Protein AF-A0A8G1X9V2-F1 (afdb_monomer_lite)

Foldseek 3Di:
DPDWDQDPPREIEDEEEADCVVCPPVLVVVLVVVVVCVVVRHQYEYAHEPPDDDHPDDDLSYDYDYAYPVDGPPVVVVVVVVVSCVVSVVPDD

Structure (mmCIF, N/CA/C/O backbone):
data_AF-A0A8G1X9V2-F1
#
_entry.id   AF-A0A8G1X9V2-F1
#
loop_
_atom_site.group_PDB
_atom_site.id
_atom_site.type_symbol
_atom_site.label_atom_id
_atom_site.label_alt_id
_atom_site.label_comp_id
_atom_site.label_asym_id
_atom_site.label_entity_id
_atom_site.label_seq_id
_atom_site.pdbx_PDB_ins_code
_atom_site.Cartn_x
_atom_site.Cartn_y
_atom_site.Cartn_z
_atom_site.occupancy
_atom_site.B_iso_or_equiv
_atom_site.auth_seq_id
_atom_site.auth_comp_id
_atom_site.auth_asym_id
_atom_site.auth_atom_id
_atom_site.pdbx_PDB_model_num
ATOM 1 N N . MET A 1 1 ? 6.091 -3.408 5.429 1.00 75.56 1 MET A N 1
ATOM 2 C CA . MET A 1 1 ? 5.448 -2.121 5.644 1.00 75.56 1 MET A CA 1
ATOM 3 C C . MET A 1 1 ? 6.491 -1.053 5.588 1.00 75.56 1 MET A C 1
ATOM 5 O O . MET A 1 1 ? 7.330 -1.000 6.480 1.00 75.56 1 MET A O 1
ATOM 9 N N . ASP A 1 2 ? 6.443 -0.271 4.516 1.00 86.31 2 ASP A N 1
ATOM 10 C CA . ASP A 1 2 ? 7.428 0.773 4.252 1.00 86.31 2 ASP A CA 1
ATOM 11 C C . ASP A 1 2 ? 7.017 2.093 4.906 1.00 86.31 2 ASP A C 1
ATOM 13 O O . ASP A 1 2 ? 7.851 2.758 5.518 1.00 86.31 2 ASP A O 1
ATOM 17 N N . ILE A 1 3 ? 5.732 2.465 4.819 1.00 91.94 3 ILE A N 1
ATOM 18 C CA . ILE A 1 3 ? 5.213 3.727 5.366 1.00 91.94 3 ILE A CA 1
ATOM 19 C C . ILE A 1 3 ? 3.839 3.508 6.012 1.00 91.94 3 ILE A C 1
ATOM 21 O O . ILE A 1 3 ? 2.919 3.005 5.368 1.00 91.94 3 ILE A O 1
ATOM 25 N N . THR A 1 4 ? 3.691 3.927 7.275 1.00 93.44 4 THR A N 1
ATOM 26 C CA . THR A 1 4 ? 2.412 4.057 8.007 1.00 93.44 4 THR A CA 1
ATOM 27 C C . THR A 1 4 ? 1.987 5.518 8.054 1.00 93.44 4 THR A C 1
ATOM 29 O O . THR A 1 4 ? 2.808 6.371 8.396 1.00 93.44 4 THR A O 1
ATOM 32 N N . VAL A 1 5 ? 0.707 5.801 7.823 1.00 91.81 5 VAL A N 1
ATOM 33 C CA . VAL A 1 5 ? 0.112 7.121 8.069 1.00 91.81 5 VAL A CA 1
ATOM 34 C C . VAL A 1 5 ? -1.138 6.954 8.924 1.00 91.81 5 VAL A C 1
ATOM 36 O O . VAL A 1 5 ? -2.057 6.234 8.539 1.00 91.81 5 VAL A O 1
ATOM 39 N N . ASP A 1 6 ? -1.188 7.626 10.071 1.00 92.62 6 ASP A N 1
ATOM 40 C CA . ASP A 1 6 ? -2.407 7.682 10.876 1.00 92.62 6 ASP A CA 1
ATOM 41 C C . ASP A 1 6 ? -3.412 8.626 10.216 1.00 92.62 6 ASP A C 1
ATOM 43 O O . ASP A 1 6 ? -3.106 9.780 9.900 1.00 92.62 6 ASP A O 1
ATOM 47 N N . LEU A 1 7 ? -4.616 8.117 9.990 1.00 87.75 7 LEU A N 1
ATOM 48 C CA . LEU A 1 7 ? -5.731 8.861 9.430 1.00 87.75 7 LEU A CA 1
ATOM 49 C C . LEU A 1 7 ? -6.666 9.338 10.552 1.00 87.75 7 LEU A C 1
ATOM 51 O O . LEU A 1 7 ? -6.632 8.820 11.676 1.00 87.75 7 LEU A O 1
ATOM 55 N N . PRO A 1 8 ? -7.547 10.313 10.264 1.00 82.12 8 PRO A N 1
ATOM 56 C CA . PRO A 1 8 ? -8.655 10.635 11.152 1.00 82.12 8 PRO A CA 1
ATOM 57 C C . PRO A 1 8 ? -9.485 9.393 11.513 1.00 82.12 8 PRO A C 1
ATOM 59 O O . PRO A 1 8 ? -9.448 8.373 10.825 1.00 82.12 8 PRO A O 1
ATOM 62 N N . GLU A 1 9 ? -10.244 9.493 12.607 1.00 79.50 9 GLU A N 1
ATOM 63 C CA . GLU A 1 9 ? -11.161 8.436 13.078 1.00 79.50 9 GLU A CA 1
ATOM 64 C C . GLU A 1 9 ? -10.473 7.135 13.528 1.00 79.50 9 GLU A C 1
ATOM 66 O O . GLU A 1 9 ? -11.126 6.121 13.753 1.00 79.50 9 GLU A O 1
ATOM 71 N N . GLY A 1 10 ? -9.153 7.174 13.738 1.00 82.69 10 GLY A N 1
ATOM 72 C CA . GLY A 1 10 ? -8.396 6.052 14.294 1.00 82.69 10 GLY A CA 1
ATOM 73 C C . GLY A 1 10 ? -8.091 4.942 13.289 1.00 82.69 10 GLY A C 1
ATOM 74 O O . GLY A 1 10 ? -7.781 3.829 13.706 1.00 82.69 10 GLY A O 1
ATOM 75 N N . ARG A 1 11 ? -8.172 5.226 11.982 1.00 87.94 11 ARG A N 1
ATOM 76 C CA . ARG A 1 11 ? -7.706 4.307 10.933 1.00 87.94 11 ARG A CA 1
ATOM 77 C C . ARG A 1 11 ? -6.224 4.533 10.641 1.00 87.94 11 ARG A C 1
ATOM 79 O O . ARG A 1 11 ? -5.731 5.650 10.766 1.00 87.94 11 ARG A O 1
ATOM 86 N N . THR A 1 12 ? -5.534 3.502 10.164 1.00 95.00 12 THR A N 1
ATOM 87 C CA . THR A 1 12 ? -4.138 3.616 9.721 1.00 95.00 12 THR A CA 1
ATOM 88 C C . THR A 1 12 ? -4.026 3.188 8.262 1.00 95.00 12 THR A C 1
ATOM 90 O O . THR A 1 12 ? -4.517 2.131 7.869 1.00 95.00 12 THR A O 1
ATOM 93 N N . LEU A 1 13 ? -3.387 4.023 7.449 1.00 95.12 13 LEU A N 1
ATOM 94 C CA . LEU A 1 13 ? -3.037 3.720 6.070 1.00 95.12 13 LEU A CA 1
ATOM 95 C C . LEU A 1 13 ? -1.660 3.067 6.025 1.00 95.12 13 LEU A C 1
ATOM 97 O O . LEU A 1 13 ? -0.684 3.605 6.555 1.00 95.12 13 LEU A O 1
ATOM 101 N N . ALA A 1 14 ? -1.585 1.938 5.338 1.00 96.81 14 ALA A N 1
ATOM 102 C CA . ALA A 1 14 ? -0.357 1.270 4.989 1.00 96.81 14 ALA A CA 1
ATOM 103 C C . ALA A 1 14 ? -0.004 1.473 3.522 1.00 96.81 14 ALA A C 1
ATOM 105 O O . ALA A 1 14 ? -0.800 1.154 2.645 1.00 96.81 14 ALA A O 1
ATOM 106 N N . ILE A 1 15 ? 1.203 1.977 3.264 1.00 95.94 15 ILE A N 1
ATOM 107 C CA . ILE A 1 15 ? 1.747 2.129 1.916 1.00 95.94 15 ILE A CA 1
ATOM 108 C C . ILE A 1 15 ? 2.962 1.207 1.783 1.00 95.94 15 ILE A C 1
ATOM 110 O O . ILE A 1 15 ? 3.897 1.262 2.590 1.00 95.94 15 ILE A O 1
ATOM 114 N N . GLU A 1 16 ? 2.936 0.351 0.767 1.00 96.62 16 GLU A N 1
ATOM 115 C CA . GLU A 1 16 ? 4.039 -0.544 0.397 1.00 96.62 16 GLU A CA 1
ATOM 116 C C . GLU A 1 16 ? 4.535 -0.174 -1.006 1.00 96.62 16 GLU A C 1
ATOM 118 O O . GLU A 1 16 ? 3.726 0.040 -1.914 1.00 96.62 16 GLU A O 1
ATOM 123 N N . TYR A 1 17 ? 5.853 -0.093 -1.189 1.00 95.19 17 TYR A N 1
ATOM 124 C CA . TYR A 1 17 ? 6.473 0.079 -2.498 1.00 95.19 17 TYR A CA 1
ATOM 125 C C . TYR A 1 17 ? 7.046 -1.249 -2.990 1.00 95.19 17 TYR A C 1
ATOM 127 O O . TYR A 1 17 ? 8.044 -1.755 -2.474 1.00 95.19 17 TYR A O 1
ATOM 135 N N . ASP A 1 18 ? 6.465 -1.781 -4.061 1.00 95.50 18 ASP A N 1
ATOM 136 C CA . ASP A 1 18 ? 6.848 -3.082 -4.591 1.00 95.50 18 ASP A CA 1
ATOM 137 C C . ASP A 1 18 ? 7.807 -2.906 -5.758 1.00 95.50 18 ASP A C 1
ATOM 139 O O . ASP A 1 18 ? 7.412 -2.848 -6.923 1.00 95.50 18 ASP A O 1
ATOM 143 N N . GLY A 1 19 ? 9.097 -2.823 -5.441 1.00 95.19 19 GLY A N 1
ATOM 144 C CA . GLY A 1 19 ? 10.147 -2.841 -6.454 1.00 95.19 19 GLY A CA 1
ATOM 145 C C . GLY A 1 19 ? 10.178 -4.185 -7.187 1.00 95.19 19 GLY A C 1
ATOM 146 O O . GLY A 1 19 ? 10.316 -5.241 -6.564 1.00 95.19 19 GLY A O 1
ATOM 147 N N . SER A 1 20 ? 10.128 -4.147 -8.517 1.00 94.62 20 SER A N 1
ATOM 148 C CA . SER A 1 20 ? 10.097 -5.314 -9.406 1.00 94.62 20 SER A CA 1
ATOM 149 C C . SER A 1 20 ? 11.246 -6.285 -9.135 1.00 94.62 20 SER A C 1
ATOM 151 O O . SER A 1 20 ? 11.028 -7.493 -9.053 1.00 94.62 20 SER A O 1
ATOM 153 N N . TYR A 1 21 ? 12.452 -5.772 -8.876 1.00 93.50 21 TYR A N 1
ATOM 154 C CA . TYR A 1 21 ? 13.620 -6.587 -8.530 1.00 93.50 21 TYR A CA 1
ATOM 155 C C . TYR A 1 21 ? 13.400 -7.466 -7.284 1.00 93.50 21 TYR A C 1
ATOM 157 O O . TYR A 1 21 ? 13.863 -8.603 -7.240 1.00 93.50 21 TYR A O 1
ATOM 165 N N . TRP A 1 22 ? 12.678 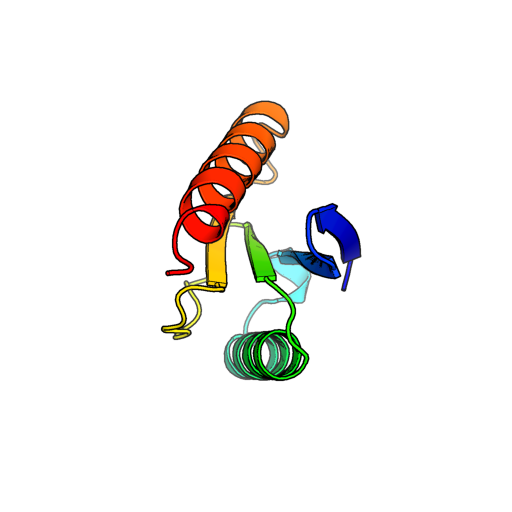-6.966 -6.276 1.00 93.75 22 TRP A N 1
ATOM 166 C CA . TRP A 1 22 ? 12.477 -7.667 -5.003 1.00 93.75 22 TRP A CA 1
ATOM 167 C C . TRP A 1 22 ? 11.187 -8.486 -4.947 1.00 93.75 22 TRP A C 1
ATOM 169 O O . TRP A 1 22 ? 11.134 -9.463 -4.192 1.00 93.75 22 TRP A O 1
ATOM 179 N N . HIS A 1 23 ? 10.174 -8.089 -5.719 1.00 95.75 23 HIS A N 1
ATOM 180 C CA . HIS A 1 23 ? 8.817 -8.644 -5.678 1.00 95.75 23 HIS A CA 1
ATOM 181 C C . HIS A 1 23 ? 8.477 -9.569 -6.852 1.00 95.75 23 HIS A C 1
ATOM 183 O O . HIS A 1 23 ? 7.399 -10.164 -6.872 1.00 95.75 23 HIS A O 1
ATOM 189 N N . THR A 1 24 ? 9.394 -9.746 -7.808 1.00 94.50 24 THR A N 1
ATOM 190 C CA . THR A 1 24 ? 9.239 -10.766 -8.855 1.00 94.50 24 THR A CA 1
ATOM 191 C C . THR A 1 24 ? 8.967 -12.136 -8.219 1.00 94.50 24 THR A C 1
ATOM 193 O O . THR A 1 24 ? 9.629 -12.522 -7.255 1.00 94.50 24 THR A O 1
ATOM 196 N N . ASP A 1 25 ? 7.958 -12.837 -8.744 1.00 95.06 25 ASP A N 1
ATOM 197 C CA . ASP A 1 25 ? 7.475 -14.156 -8.303 1.00 95.06 25 ASP A CA 1
ATOM 198 C C . ASP A 1 25 ? 6.972 -14.248 -6.849 1.00 95.06 25 ASP A C 1
ATOM 200 O O . ASP A 1 25 ? 6.795 -15.341 -6.316 1.00 95.06 25 ASP A O 1
ATOM 204 N N . LYS A 1 26 ? 6.674 -13.112 -6.204 1.00 96.62 26 LYS A N 1
ATOM 205 C CA . LYS A 1 26 ? 6.145 -13.067 -4.827 1.00 96.62 26 LYS A CA 1
ATOM 206 C C . LYS A 1 26 ? 4.670 -12.688 -4.737 1.00 96.62 26 LYS A C 1
ATOM 208 O O . LYS A 1 26 ? 4.218 -12.308 -3.663 1.00 96.62 26 LYS A O 1
ATOM 213 N N . ASN A 1 27 ? 3.910 -12.821 -5.825 1.00 95.94 27 ASN A N 1
ATOM 214 C CA . ASN A 1 27 ? 2.495 -12.430 -5.853 1.00 95.94 27 ASN A CA 1
ATOM 215 C C . ASN A 1 27 ? 1.676 -13.075 -4.731 1.00 95.94 27 ASN A C 1
ATOM 217 O O . ASN A 1 27 ? 0.912 -12.374 -4.076 1.00 95.94 27 ASN A O 1
ATOM 221 N N . ASP A 1 28 ? 1.870 -14.365 -4.454 1.00 97.44 28 ASP A N 1
ATOM 222 C CA . ASP A 1 28 ? 1.119 -15.053 -3.395 1.00 97.44 28 ASP A CA 1
ATOM 223 C C . ASP A 1 28 ? 1.444 -14.484 -2.006 1.00 97.44 28 ASP A C 1
ATOM 225 O O . ASP A 1 28 ? 0.536 -14.160 -1.242 1.00 97.44 28 ASP A O 1
ATOM 229 N N . ILE A 1 29 ? 2.733 -14.272 -1.720 1.00 97.44 29 ILE A N 1
ATOM 230 C CA . ILE A 1 29 ? 3.218 -13.697 -0.454 1.00 97.44 29 ILE A CA 1
ATOM 231 C C . ILE A 1 29 ? 2.734 -12.253 -0.297 1.00 97.44 29 ILE A C 1
ATOM 233 O O . ILE A 1 29 ? 2.286 -11.850 0.774 1.00 97.44 29 ILE A O 1
ATOM 237 N N . ASP A 1 30 ? 2.813 -11.461 -1.365 1.00 97.62 30 ASP A N 1
ATOM 238 C CA . ASP A 1 30 ? 2.341 -10.082 -1.368 1.00 97.62 30 ASP A CA 1
ATOM 239 C C . ASP A 1 30 ? 0.832 -10.008 -1.123 1.00 97.62 30 ASP A C 1
ATOM 241 O O . ASP A 1 30 ? 0.382 -9.148 -0.367 1.00 97.62 30 ASP A O 1
ATOM 245 N N . THR A 1 31 ? 0.071 -10.928 -1.720 1.00 98.25 31 THR A N 1
ATOM 246 C CA . THR A 1 31 ? -1.384 -11.021 -1.562 1.00 98.25 31 THR A CA 1
ATOM 247 C C . THR A 1 31 ? -1.754 -11.396 -0.129 1.00 98.25 31 THR A C 1
ATOM 249 O O . THR A 1 31 ? -2.634 -10.771 0.459 1.00 98.25 31 THR A O 1
ATOM 252 N N . GLU A 1 32 ? -1.089 -12.402 0.447 1.00 98.12 32 GLU A N 1
ATOM 253 C CA . GLU A 1 32 ? -1.303 -12.825 1.837 1.00 98.12 32 GLU A CA 1
ATOM 254 C C . GLU A 1 32 ? -0.987 -11.685 2.809 1.00 98.12 32 GLU A C 1
ATOM 256 O O . GLU A 1 32 ? -1.838 -11.310 3.611 1.00 98.12 32 GLU A O 1
ATOM 261 N N . LYS A 1 33 ? 0.164 -11.027 2.636 1.00 97.62 33 LYS A N 1
ATOM 262 C CA . LYS A 1 33 ? 0.550 -9.860 3.438 1.00 97.62 33 LYS A CA 1
ATOM 263 C C . LYS A 1 33 ? -0.482 -8.732 3.360 1.00 97.62 33 LYS A C 1
ATOM 265 O O . LYS A 1 33 ?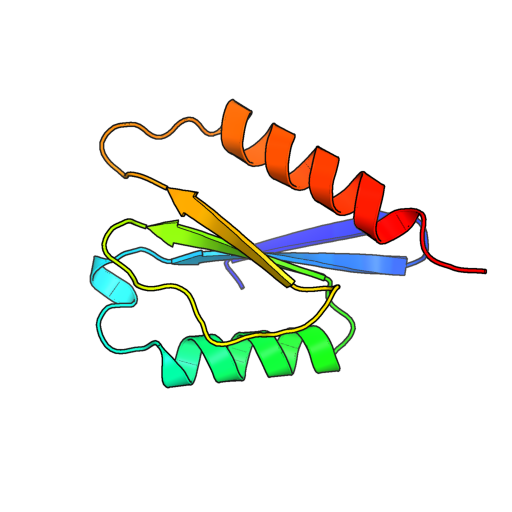 -0.776 -8.099 4.371 1.00 97.62 33 LYS A O 1
ATOM 270 N N . SER A 1 34 ? -1.034 -8.463 2.177 1.00 98.00 34 SER A N 1
ATOM 271 C CA . SER A 1 34 ? -2.091 -7.460 2.021 1.00 98.00 34 SER A CA 1
ATOM 272 C C . SER A 1 34 ? -3.366 -7.847 2.763 1.00 98.00 34 SER A C 1
ATOM 274 O O . SER A 1 34 ? -3.943 -7.001 3.439 1.00 98.00 34 SER A O 1
ATOM 276 N N . ARG A 1 35 ? -3.776 -9.118 2.705 1.00 98.19 35 ARG A N 1
ATOM 277 C CA . ARG A 1 35 ? -4.938 -9.619 3.456 1.00 98.19 35 ARG A CA 1
ATOM 278 C C . ARG A 1 35 ? -4.727 -9.544 4.966 1.00 98.19 35 ARG A C 1
ATOM 280 O O . ARG A 1 35 ? -5.651 -9.154 5.670 1.00 98.19 35 ARG A O 1
ATOM 287 N N . ASP A 1 36 ? -3.526 -9.842 5.452 1.00 97.94 36 ASP A N 1
ATOM 288 C CA . ASP A 1 36 ? -3.193 -9.733 6.876 1.00 97.94 36 ASP A CA 1
ATOM 289 C C . ASP A 1 36 ? -3.280 -8.284 7.375 1.00 97.94 36 ASP A C 1
ATOM 291 O O . ASP A 1 36 ? -3.827 -8.026 8.448 1.00 97.94 36 ASP A O 1
ATOM 295 N N . LEU A 1 37 ? -2.790 -7.320 6.585 1.00 97.19 37 LEU A N 1
ATOM 296 C CA . LEU A 1 37 ? -2.906 -5.893 6.903 1.00 97.19 37 LEU A CA 1
ATOM 297 C C . LEU A 1 37 ? -4.372 -5.435 6.922 1.00 97.19 37 LEU A C 1
ATOM 299 O O . LEU A 1 37 ? -4.792 -4.770 7.868 1.00 97.19 37 LEU A O 1
ATOM 303 N N . LEU A 1 38 ? -5.169 -5.834 5.929 1.00 96.50 38 LEU A N 1
ATOM 304 C CA . LEU A 1 38 ? -6.605 -5.530 5.890 1.00 96.50 38 LEU A CA 1
ATOM 305 C C . LEU A 1 38 ? -7.334 -6.129 7.103 1.00 96.50 38 LEU A C 1
ATOM 307 O O . LEU A 1 38 ? -8.101 -5.440 7.773 1.00 96.50 38 LEU A O 1
ATOM 311 N N . ALA A 1 39 ? -7.038 -7.385 7.454 1.00 96.12 39 ALA A N 1
ATOM 312 C CA . ALA A 1 39 ? -7.609 -8.055 8.622 1.00 96.12 39 ALA A CA 1
ATOM 313 C C . ALA A 1 39 ? -7.213 -7.387 9.952 1.00 96.12 39 ALA A C 1
ATO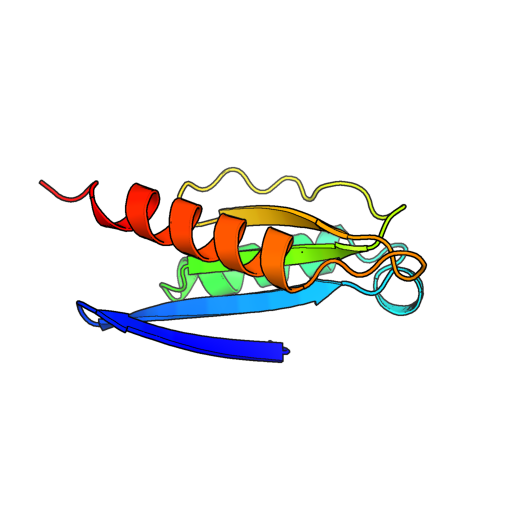M 315 O O . ALA A 1 39 ? -7.969 -7.442 10.922 1.00 96.12 39 ALA A O 1
ATOM 316 N N . ALA A 1 40 ? -6.052 -6.729 9.997 1.00 95.00 40 ALA A N 1
ATOM 317 C CA . ALA A 1 40 ? -5.610 -5.921 11.129 1.00 95.00 40 ALA A CA 1
ATOM 318 C C . ALA A 1 40 ? -6.231 -4.506 11.162 1.00 95.00 40 ALA A C 1
ATOM 320 O O . ALA A 1 40 ? -5.946 -3.742 12.084 1.00 95.00 40 ALA A O 1
ATOM 321 N N . GLY A 1 41 ? -7.098 -4.162 10.201 1.00 93.44 41 GLY A N 1
ATOM 322 C CA . GLY A 1 41 ? -7.838 -2.898 10.153 1.00 93.44 41 GLY A CA 1
ATOM 323 C C . GLY A 1 41 ? -7.130 -1.766 9.405 1.00 93.44 41 GLY A C 1
ATOM 324 O O . GLY A 1 41 ? -7.555 -0.613 9.505 1.00 93.44 41 GLY A O 1
ATOM 325 N N . TYR A 1 42 ? -6.059 -2.067 8.668 1.00 95.44 42 TYR A N 1
ATOM 326 C CA . TYR A 1 42 ? -5.375 -1.075 7.845 1.00 95.44 42 TYR A CA 1
ATOM 327 C C . TYR A 1 42 ? -6.123 -0.847 6.531 1.00 95.44 42 TYR A C 1
ATOM 329 O O . TYR A 1 42 ? -6.616 -1.789 5.916 1.00 95.44 42 TYR A O 1
ATOM 337 N N . LEU A 1 43 ? -6.115 0.396 6.048 1.00 96.06 43 LEU A N 1
ATOM 338 C CA . LEU A 1 43 ? -6.250 0.649 4.613 1.00 96.06 43 LEU A CA 1
ATOM 339 C C . LEU A 1 43 ? -4.906 0.349 3.953 1.00 96.06 43 LEU A C 1
ATOM 341 O O . LEU A 1 43 ? -3.870 0.683 4.519 1.00 96.06 43 LEU A O 1
ATOM 345 N N . VAL A 1 44 ? -4.894 -0.253 2.770 1.00 97.31 44 VAL A N 1
ATOM 346 C CA . VAL A 1 44 ? -3.663 -0.715 2.123 1.00 97.31 44 VAL A CA 1
ATOM 347 C C . VAL A 1 44 ? -3.559 -0.150 0.712 1.00 97.31 44 VAL A C 1
ATOM 349 O O . VAL A 1 44 ? -4.389 -0.412 -0.151 1.00 97.31 44 VAL A O 1
ATOM 352 N N . VAL A 1 45 ? -2.485 0.593 0.470 1.00 97.44 45 VAL A N 1
ATOM 353 C CA . VAL A 1 45 ? -2.062 1.067 -0.846 1.00 97.44 45 VAL A CA 1
ATOM 354 C C . VAL A 1 45 ? -0.786 0.333 -1.229 1.00 97.44 45 VAL A C 1
ATOM 356 O O . VAL A 1 45 ? 0.179 0.313 -0.460 1.00 97.44 45 VAL A O 1
ATOM 359 N N . ARG A 1 46 ? -0.733 -0.205 -2.448 1.00 97.62 46 ARG A N 1
ATOM 360 C CA . ARG A 1 46 ? 0.513 -0.730 -3.017 1.00 97.62 46 ARG A CA 1
ATOM 361 C C . ARG A 1 46 ? 0.942 0.049 -4.246 1.00 97.62 46 ARG A C 1
ATOM 363 O O . ARG A 1 46 ? 0.200 0.164 -5.218 1.00 97.62 46 ARG A O 1
ATOM 370 N N . LEU A 1 47 ? 2.169 0.552 -4.213 1.00 96.00 47 LEU A N 1
ATOM 371 C CA . LEU A 1 47 ? 2.831 1.161 -5.358 1.00 96.00 47 LEU A CA 1
ATOM 372 C C . LEU A 1 47 ? 3.600 0.062 -6.092 1.00 96.00 47 LEU A C 1
ATOM 374 O O . LEU A 1 47 ? 4.737 -0.247 -5.739 1.00 96.00 47 LEU A O 1
ATOM 378 N N . ARG A 1 48 ? 2.961 -0.571 -7.081 1.00 96.31 48 ARG A N 1
ATOM 379 C CA . ARG A 1 48 ? 3.526 -1.726 -7.791 1.00 96.31 48 ARG A CA 1
ATOM 380 C C . ARG A 1 48 ? 4.377 -1.283 -8.965 1.00 96.31 48 ARG A C 1
ATOM 382 O O . ARG A 1 48 ? 3.874 -0.685 -9.916 1.00 96.31 48 ARG A O 1
ATOM 389 N N . GLU A 1 49 ? 5.676 -1.564 -8.918 1.00 95.69 49 GLU A N 1
ATOM 390 C CA . GLU A 1 49 ? 6.564 -1.221 -10.022 1.00 95.69 49 GLU A CA 1
ATOM 391 C C . GLU A 1 49 ? 6.280 -2.108 -11.242 1.00 95.69 49 GLU A C 1
ATOM 393 O O . GLU A 1 49 ? 6.282 -3.337 -11.161 1.00 95.69 49 GLU A O 1
ATOM 398 N N . HIS A 1 50 ? 6.089 -1.498 -12.411 1.00 94.12 50 HIS A N 1
ATOM 399 C CA . HIS A 1 50 ? 6.021 -2.240 -13.668 1.00 94.12 50 HIS A CA 1
ATOM 400 C C . HIS A 1 50 ? 7.320 -3.054 -13.892 1.00 94.12 50 HIS A C 1
ATOM 402 O O . HIS A 1 50 ? 8.405 -2.475 -13.802 1.00 94.12 50 HIS A O 1
ATOM 408 N N . PRO A 1 51 ? 7.257 -4.354 -14.258 1.00 95.00 51 PRO A N 1
ATOM 409 C CA . PRO A 1 51 ? 6.110 -5.063 -14.836 1.00 95.00 51 PRO A CA 1
ATOM 410 C C . PRO A 1 51 ? 5.368 -6.002 -13.869 1.00 95.00 51 PRO A C 1
ATOM 412 O O . PRO A 1 51 ? 4.809 -7.004 -14.314 1.00 95.00 51 PRO A O 1
ATOM 415 N N . LEU A 1 52 ? 5.380 -5.738 -12.559 1.00 96.56 52 LEU A N 1
ATOM 416 C CA . LEU A 1 52 ? 4.672 -6.597 -11.609 1.00 96.56 52 LEU A CA 1
ATOM 417 C C . LEU A 1 52 ? 3.173 -6.671 -11.951 1.00 96.56 52 LEU A C 1
ATOM 419 O O . LEU A 1 52 ? 2.560 -5.636 -12.225 1.00 96.56 52 LEU A O 1
ATOM 423 N N . PRO A 1 53 ? 2.568 -7.872 -11.936 1.00 96.12 53 PRO A N 1
ATOM 424 C CA . PRO A 1 53 ? 1.136 -8.002 -12.143 1.00 96.12 53 PRO A CA 1
ATOM 425 C C . PRO A 1 53 ? 0.373 -7.500 -10.912 1.00 96.12 53 PRO A C 1
ATOM 427 O O . PRO A 1 53 ? 0.923 -7.420 -9.805 1.00 96.12 53 PRO A O 1
ATOM 430 N N . ALA A 1 54 ? -0.903 -7.187 -11.127 1.00 96.81 54 ALA A N 1
ATOM 431 C CA . ALA A 1 54 ? -1.822 -6.844 -10.053 1.00 96.81 54 ALA A CA 1
ATOM 432 C C . ALA A 1 54 ? -2.067 -8.044 -9.130 1.00 96.81 54 ALA A C 1
ATOM 434 O O . ALA A 1 54 ? -2.087 -9.192 -9.591 1.00 96.81 54 ALA A O 1
ATOM 435 N N . LEU A 1 55 ? -2.268 -7.784 -7.839 1.00 97.62 55 LEU A N 1
ATOM 43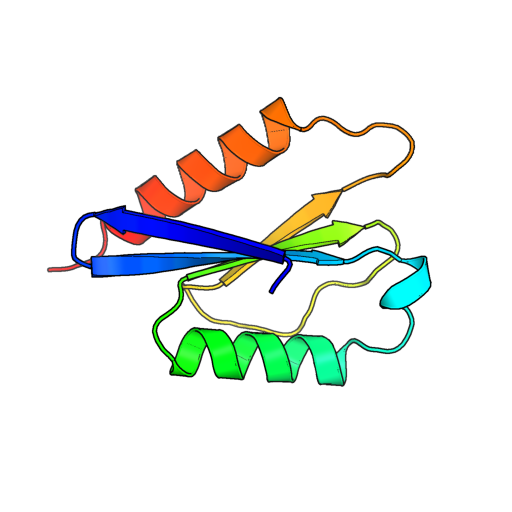6 C CA . LEU A 1 55 ? -2.600 -8.828 -6.877 1.00 97.62 55 LEU A CA 1
ATOM 437 C C . LEU A 1 55 ? -4.103 -9.151 -6.922 1.00 97.62 55 LEU A C 1
ATOM 439 O O . LEU A 1 55 ? -4.931 -8.252 -7.077 1.00 97.62 55 LEU A O 1
ATOM 443 N N . PRO A 1 56 ? -4.500 -10.423 -6.740 1.00 97.00 56 PRO A N 1
ATOM 444 C CA . PRO A 1 56 ? -5.901 -10.828 -6.645 1.00 97.00 56 PRO A CA 1
ATOM 445 C C . PRO A 1 56 ? -6.484 -10.514 -5.252 1.00 97.00 56 PRO A C 1
ATOM 447 O O . PRO A 1 56 ? -6.836 -11.418 -4.482 1.00 97.00 56 PRO A O 1
ATOM 450 N N . VAL A 1 57 ? -6.559 -9.228 -4.908 1.00 97.44 57 VAL A N 1
ATOM 451 C CA . VAL A 1 57 ? -7.177 -8.715 -3.677 1.00 97.44 57 VAL A CA 1
ATOM 452 C C . VAL A 1 57 ? -8.419 -7.911 -4.054 1.00 97.44 57 VAL A C 1
ATOM 454 O O . VAL A 1 57 ? -8.319 -6.893 -4.729 1.00 97.44 57 VAL A O 1
ATOM 457 N N . ASP A 1 58 ? -9.583 -8.396 -3.626 1.00 95.69 58 ASP A N 1
ATOM 458 C CA . ASP A 1 58 ? -10.884 -7.752 -3.823 1.00 95.69 58 ASP A CA 1
ATOM 459 C C . ASP A 1 58 ? -11.409 -7.303 -2.454 1.00 95.69 58 ASP A C 1
ATOM 461 O O . ASP A 1 58 ? -12.073 -8.062 -1.749 1.00 95.69 58 ASP A O 1
ATOM 465 N N . ASP A 1 59 ? -10.990 -6.110 -2.031 1.00 95.38 59 ASP A N 1
ATOM 466 C CA . ASP A 1 59 ? -11.366 -5.504 -0.753 1.00 95.38 59 ASP A CA 1
ATOM 467 C C . ASP A 1 59 ? -11.466 -3.975 -0.921 1.00 95.38 59 ASP A C 1
ATOM 469 O O . ASP A 1 59 ? -10.569 -3.375 -1.521 1.00 95.38 59 ASP A O 1
ATOM 473 N N . PRO A 1 60 ? -12.522 -3.311 -0.413 1.00 93.69 60 PRO A N 1
ATOM 474 C CA . PRO A 1 60 ? -12.682 -1.858 -0.542 1.00 93.69 60 PRO A CA 1
ATOM 475 C C . PRO A 1 60 ? -11.580 -1.051 0.165 1.00 93.69 60 PRO A C 1
ATOM 477 O O . PRO A 1 60 ? -11.328 0.100 -0.193 1.00 93.69 60 PRO A O 1
ATOM 480 N N . GLY A 1 61 ? -10.907 -1.640 1.155 1.00 95.38 61 GLY A N 1
ATOM 481 C CA . GLY A 1 61 ? -9.762 -1.063 1.848 1.00 95.38 61 GLY A CA 1
ATOM 482 C C . GLY A 1 61 ? -8.432 -1.244 1.117 1.00 95.38 61 GLY A C 1
ATOM 483 O O . GLY A 1 61 ? -7.397 -0.906 1.691 1.00 95.38 61 GLY A O 1
ATOM 484 N N . TYR A 1 62 ? -8.432 -1.763 -0.115 1.00 97.44 62 TYR A N 1
ATOM 485 C CA . TYR A 1 62 ? -7.235 -2.052 -0.900 1.00 97.44 62 TYR A CA 1
ATOM 486 C C . TYR A 1 62 ? -7.203 -1.297 -2.234 1.00 97.44 62 TYR A C 1
ATOM 488 O O . TYR A 1 62 ? -8.194 -1.250 -2.961 1.00 97.44 62 TYR A O 1
ATOM 496 N N . VAL A 1 63 ? -6.042 -0.748 -2.602 1.00 97.19 63 VAL A N 1
ATOM 497 C CA . VAL A 1 63 ? -5.813 -0.184 -3.941 1.00 97.19 63 VAL A CA 1
ATOM 498 C C . VAL A 1 63 ? -4.365 -0.351 -4.399 1.00 97.19 63 VAL A C 1
ATOM 500 O O . VAL A 1 63 ? -3.427 -0.346 -3.599 1.00 97.19 63 VAL A O 1
ATOM 503 N N . GLU A 1 64 ? -4.175 -0.451 -5.714 1.00 96.94 64 GLU A N 1
ATOM 504 C CA . GLU A 1 64 ? -2.860 -0.484 -6.351 1.00 96.94 64 GLU A CA 1
ATOM 505 C C . GLU A 1 64 ? -2.667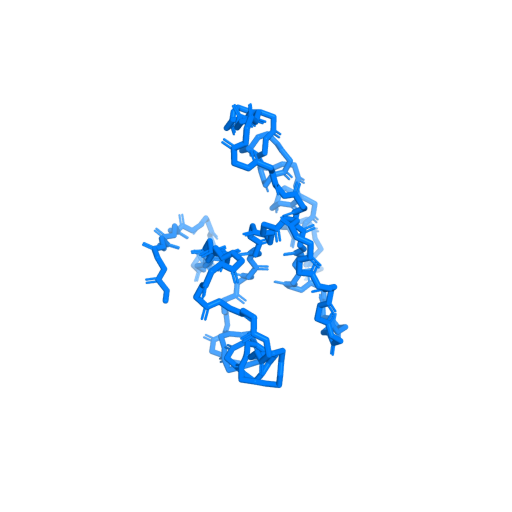 0.690 -7.305 1.00 96.94 64 GLU A C 1
ATOM 507 O O . GLU A 1 64 ? -3.556 1.030 -8.087 1.00 96.94 64 GLU A O 1
ATOM 512 N N . PHE A 1 65 ? -1.459 1.248 -7.303 1.00 95.00 65 PHE A N 1
ATOM 513 C CA . PHE A 1 65 ? -1.004 2.199 -8.309 1.00 95.00 65 PHE A CA 1
ATOM 514 C C . PHE A 1 65 ? 0.242 1.652 -8.995 1.00 95.00 65 PHE A C 1
ATOM 516 O O . PHE A 1 65 ? 1.238 1.339 -8.341 1.00 95.00 65 PHE A O 1
ATOM 523 N N . THR A 1 66 ? 0.205 1.541 -10.323 1.00 94.31 66 THR A N 1
ATOM 524 C CA . THR A 1 66 ? 1.387 1.149 -11.095 1.00 94.31 66 THR A CA 1
ATOM 525 C C . THR A 1 66 ? 2.365 2.314 -11.190 1.00 94.31 66 THR A C 1
ATOM 527 O O . THR A 1 66 ? 1.999 3.411 -11.610 1.00 94.31 66 THR A O 1
ATOM 530 N N . VAL A 1 67 ? 3.628 2.064 -10.850 1.00 93.44 67 VAL A N 1
ATOM 531 C CA . VAL A 1 67 ? 4.711 3.054 -10.895 1.00 93.44 67 VAL A CA 1
ATOM 532 C C . VAL A 1 67 ? 5.850 2.595 -11.807 1.00 93.44 67 VAL A C 1
ATOM 534 O O . VAL A 1 67 ? 6.038 1.404 -12.054 1.00 93.44 67 VAL A O 1
ATOM 537 N N . HIS A 1 68 ? 6.622 3.549 -12.330 1.00 88.88 68 HIS A N 1
ATOM 538 C CA . HIS A 1 68 ? 7.770 3.286 -13.200 1.00 88.88 68 HIS A CA 1
ATOM 539 C C . HIS A 1 68 ? 9.032 3.926 -12.613 1.00 88.88 68 HIS A C 1
ATOM 541 O O . HIS A 1 68 ? 9.072 5.144 -12.436 1.00 88.88 68 HIS A O 1
ATOM 547 N N . SER A 1 69 ? 10.094 3.146 -12.383 1.00 78.88 69 SER A N 1
ATOM 548 C CA . SER A 1 69 ? 11.373 3.666 -11.857 1.00 78.88 69 SER A CA 1
ATOM 549 C C . SER A 1 69 ? 12.042 4.712 -12.744 1.00 78.88 69 SER A C 1
ATOM 551 O O . SER A 1 69 ? 12.797 5.545 -12.251 1.00 78.88 69 SER A O 1
ATOM 553 N N . THR A 1 70 ? 11.775 4.695 -14.049 1.00 77.81 70 THR A N 1
ATOM 554 C CA . THR A 1 70 ? 12.365 5.632 -15.018 1.00 77.81 70 THR A CA 1
ATOM 555 C C . THR A 1 70 ? 11.595 6.945 -15.151 1.00 77.81 70 THR A C 1
ATOM 557 O O . THR A 1 70 ? 12.102 7.890 -15.751 1.00 77.81 70 THR A O 1
ATOM 560 N N . SER A 1 71 ? 10.385 7.033 -14.595 1.00 74.81 71 SER A N 1
ATOM 561 C CA . SER A 1 71 ? 9.598 8.268 -14.547 1.00 74.81 71 SER A CA 1
ATOM 562 C C . SER A 1 71 ? 8.779 8.318 -13.255 1.00 74.81 71 SER A C 1
ATOM 564 O O . SER A 1 71 ? 7.550 8.228 -13.291 1.00 74.81 71 SER A O 1
ATOM 566 N N . PRO A 1 72 ? 9.447 8.427 -12.092 1.00 65.94 72 PRO A N 1
ATOM 567 C CA . PRO A 1 72 ? 8.749 8.557 -10.829 1.00 65.94 72 PRO A CA 1
ATOM 568 C C . PRO A 1 72 ? 8.039 9.912 -10.816 1.00 65.94 72 PRO A C 1
ATOM 570 O O . PRO A 1 72 ? 8.677 10.963 -10.879 1.00 65.94 72 PRO A O 1
ATOM 573 N N . ARG A 1 73 ? 6.707 9.880 -10.761 1.00 78.75 73 ARG A N 1
ATOM 574 C CA . ARG A 1 73 ? 5.856 11.056 -10.558 1.00 78.75 73 ARG A CA 1
ATOM 575 C C . ARG A 1 73 ? 5.244 10.983 -9.162 1.00 78.75 73 ARG A C 1
ATOM 577 O O . ARG A 1 73 ? 4.090 10.581 -9.028 1.00 78.75 73 ARG A O 1
ATOM 584 N N . PRO A 1 74 ? 6.035 11.277 -8.117 1.00 77.88 74 PRO A N 1
ATOM 585 C CA . PRO A 1 74 ? 5.593 11.100 -6.740 1.00 77.88 74 PRO A CA 1
ATOM 586 C C . PRO A 1 74 ? 4.357 11.947 -6.430 1.00 77.88 74 PRO A C 1
ATOM 588 O O . PRO A 1 74 ? 3.443 11.441 -5.795 1.00 77.88 74 PRO A O 1
ATOM 591 N N . ASP A 1 75 ? 4.285 13.177 -6.944 1.00 84.19 75 ASP A N 1
ATOM 592 C CA . ASP A 1 75 ? 3.151 14.076 -6.699 1.00 84.19 75 ASP A CA 1
ATOM 593 C C . ASP A 1 75 ? 1.840 13.533 -7.290 1.00 84.19 75 ASP A C 1
ATOM 595 O O . ASP A 1 75 ? 0.803 13.574 -6.630 1.00 84.19 75 ASP A O 1
ATOM 599 N N . ASP A 1 76 ? 1.889 12.958 -8.499 1.00 86.75 76 ASP A N 1
ATOM 600 C CA . ASP A 1 76 ? 0.715 12.356 -9.147 1.00 86.75 76 ASP A CA 1
ATOM 601 C C . ASP A 1 76 ? 0.193 11.169 -8.319 1.00 86.75 76 ASP A C 1
ATOM 603 O O . ASP A 1 76 ? -1.005 11.058 -8.064 1.00 86.75 76 ASP A O 1
ATOM 607 N N . VAL A 1 77 ? 1.100 10.297 -7.865 1.00 87.50 77 VAL A N 1
ATOM 608 C CA . VAL A 1 77 ? 0.760 9.112 -7.064 1.00 87.50 77 VAL A CA 1
ATOM 609 C C . VAL A 1 77 ? 0.218 9.511 -5.694 1.00 87.50 77 VAL A C 1
ATOM 611 O O . VAL A 1 77 ? -0.782 8.958 -5.244 1.00 87.50 77 VAL A O 1
ATOM 614 N N . LEU A 1 78 ? 0.839 10.488 -5.031 1.00 87.44 78 LEU A N 1
ATOM 615 C CA . LEU A 1 78 ? 0.358 10.989 -3.744 1.00 87.44 78 LEU A CA 1
ATOM 616 C C . LEU A 1 78 ? -1.036 11.609 -3.877 1.00 87.44 78 LEU A C 1
ATOM 618 O O . LEU A 1 78 ? -1.910 11.288 -3.076 1.00 87.44 78 LEU A O 1
ATOM 622 N N . GLY A 1 79 ? -1.286 12.396 -4.928 1.00 89.56 79 GLY A N 1
ATOM 623 C CA . GLY A 1 79 ? -2.618 12.940 -5.202 1.00 89.56 79 GLY A CA 1
ATOM 624 C C . GLY A 1 79 ? -3.675 11.851 -5.426 1.00 89.56 79 GLY A C 1
ATOM 625 O O . GLY A 1 79 ? -4.805 11.977 -4.954 1.00 89.56 79 GLY A O 1
ATOM 626 N N . GLN A 1 80 ? -3.313 10.747 -6.089 1.00 90.94 80 GLN A N 1
ATOM 627 C CA . GLN A 1 80 ? -4.200 9.590 -6.251 1.00 90.94 80 GLN A CA 1
ATOM 628 C C . GLN A 1 80 ? -4.495 8.886 -4.920 1.00 90.94 80 GLN A C 1
ATOM 630 O O . GLN A 1 80 ? -5.645 8.525 -4.664 1.00 90.94 80 GLN A O 1
ATOM 635 N N . VAL A 1 81 ? -3.484 8.719 -4.061 1.00 90.56 81 VAL A N 1
ATOM 636 C CA . VAL A 1 81 ? -3.655 8.150 -2.715 1.00 90.56 81 VAL A CA 1
ATOM 637 C C . VAL A 1 81 ? -4.580 9.027 -1.875 1.00 90.56 81 VAL A C 1
ATOM 639 O O . VAL A 1 81 ? -5.525 8.512 -1.283 1.00 90.56 81 VAL A O 1
ATOM 642 N N . GLU A 1 82 ? -4.361 10.342 -1.859 1.00 89.75 82 GLU A N 1
ATOM 643 C CA . GLU A 1 82 ? -5.212 11.294 -1.137 1.00 89.75 82 GLU A CA 1
ATOM 644 C C . GLU A 1 82 ? -6.667 11.231 -1.616 1.00 89.75 82 GLU A C 1
ATOM 646 O O . GLU A 1 82 ? -7.590 11.139 -0.803 1.00 89.75 82 GLU A O 1
ATOM 651 N N . GLN A 1 83 ? -6.881 11.217 -2.935 1.00 90.69 83 GLN A N 1
ATOM 652 C CA . GLN A 1 83 ? -8.215 11.118 -3.521 1.00 90.69 83 GLN A CA 1
ATOM 653 C C . GLN A 1 83 ? -8.906 9.791 -3.173 1.00 90.69 83 GLN A C 1
ATOM 655 O O . GLN A 1 83 ? -10.107 9.772 -2.880 1.00 90.69 83 GLN A O 1
ATOM 660 N N . TRP A 1 84 ? -8.165 8.683 -3.193 1.00 92.69 84 TRP A N 1
ATOM 661 C CA . TRP A 1 84 ? -8.702 7.376 -2.831 1.00 92.69 84 TRP A CA 1
ATOM 662 C C . TRP A 1 84 ? -9.084 7.325 -1.349 1.00 92.69 84 TRP A C 1
ATOM 664 O O . TRP A 1 84 ? -10.224 6.994 -1.035 1.00 92.69 84 TRP A O 1
ATOM 674 N N . VAL A 1 85 ? -8.200 7.766 -0.446 1.00 89.75 85 VAL A N 1
ATOM 675 C CA . VAL A 1 85 ? -8.488 7.826 0.999 1.00 89.75 85 VAL A CA 1
ATOM 676 C C . VAL A 1 85 ? -9.719 8.688 1.286 1.00 89.75 85 VAL A C 1
ATOM 678 O O . VAL A 1 85 ? -10.558 8.299 2.099 1.00 89.75 85 VAL A O 1
ATOM 681 N N . ALA A 1 86 ? -9.866 9.826 0.600 1.00 86.81 86 ALA A N 1
ATOM 682 C CA . ALA A 1 86 ? -11.043 10.681 0.723 1.00 86.81 86 ALA A CA 1
ATOM 683 C C . ALA A 1 86 ? -12.339 9.983 0.277 1.00 86.81 86 ALA A C 1
ATOM 685 O O . ALA A 1 86 ? -13.392 10.252 0.843 1.00 86.81 86 ALA A O 1
ATOM 686 N N . THR A 1 87 ? -12.281 9.073 -0.697 1.00 84.88 87 THR A N 1
ATOM 687 C CA . THR A 1 87 ? -13.462 8.335 -1.177 1.00 84.88 87 THR A CA 1
ATOM 688 C C . THR A 1 87 ? -13.808 7.174 -0.238 1.00 84.88 87 THR A C 1
ATOM 690 O O . THR A 1 87 ? -14.956 7.037 0.175 1.00 84.88 87 THR A O 1
ATOM 693 N N . THR A 1 88 ? -12.805 6.408 0.200 1.00 80.88 88 THR A N 1
ATOM 694 C CA . THR A 1 88 ? -12.952 5.270 1.132 1.00 80.88 88 THR A CA 1
ATOM 695 C C . THR A 1 88 ? -13.248 5.715 2.577 1.00 80.88 88 THR A C 1
ATOM 697 O O . THR A 1 88 ? -13.614 4.921 3.443 1.0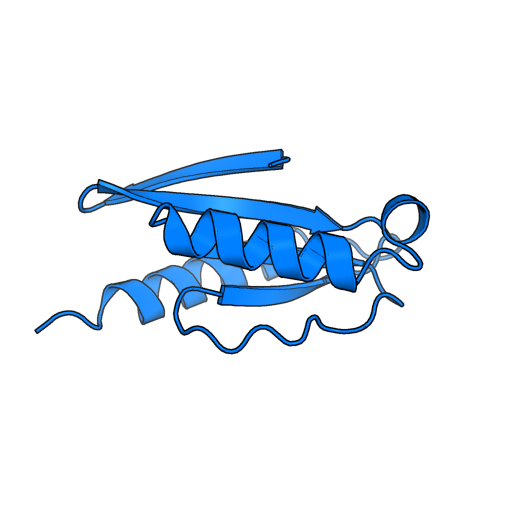0 80.88 88 THR A O 1
ATOM 700 N N . GLY A 1 89 ? -13.066 7.001 2.896 1.00 63.50 89 GLY A N 1
ATOM 701 C CA . GLY A 1 89 ? -13.439 7.610 4.180 1.00 63.50 89 GLY A CA 1
ATOM 702 C C . GLY A 1 89 ? -14.870 8.124 4.280 1.00 63.50 89 GLY A C 1
ATOM 703 O O . GLY A 1 89 ? -15.311 8.406 5.385 1.00 63.50 89 GLY A O 1
ATOM 704 N N . VAL A 1 90 ? -15.602 8.242 3.171 1.00 54.00 90 VAL A N 1
ATOM 705 C CA . VAL A 1 90 ? -16.968 8.802 3.174 1.00 54.00 90 VAL A CA 1
ATOM 706 C C . VAL A 1 90 ? -18.042 7.712 3.310 1.00 54.00 90 VAL A C 1
ATOM 708 O O . VAL A 1 90 ? -19.185 8.006 3.657 1.00 54.00 90 VAL A O 1
ATOM 711 N N . GLU A 1 91 ? -17.691 6.442 3.113 1.00 44.88 91 GLU A N 1
ATOM 712 C CA . GLU A 1 91 ? -18.611 5.313 3.277 1.00 44.88 91 GLU A CA 1
ATOM 713 C C . GLU A 1 91 ? -18.585 4.775 4.715 1.00 44.88 91 GLU A C 1
ATOM 715 O O . GLU A 1 91 ? -17.998 3.740 5.021 1.00 44.88 91 GLU A O 1
ATOM 720 N N . THR A 1 92 ? -19.239 5.475 5.639 1.00 37.00 92 THR A N 1
ATOM 721 C CA . THR A 1 92 ? -19.745 4.857 6.874 1.00 37.00 92 THR A CA 1
ATOM 722 C C . THR A 1 92 ? -21.102 5.486 7.217 1.00 37.00 92 THR A C 1
ATOM 724 O O . THR A 1 92 ? -21.148 6.696 7.437 1.00 37.00 92 THR A O 1
ATOM 727 N N . PRO A 1 93 ? -22.218 4.728 7.184 1.00 40.69 93 PRO A N 1
ATOM 728 C CA . PRO A 1 93 ? -23.516 5.202 7.667 1.00 40.69 93 PRO A CA 1
ATOM 729 C C . PRO A 1 93 ? -23.579 5.323 9.195 1.00 40.69 93 PRO A C 1
ATOM 731 O O . PRO A 1 93 ? -22.889 4.541 9.890 1.00 40.69 93 PRO A O 1
#

Secondary structure (DSSP, 8-state):
--EEEEPGGG-EEEEEEE-HHHHTT-HHHHHHHHHHHHHTTEEEEEEEETTPPPP----TTEEEEEE-TTS--HHHHHHHHHHHHHHHTT---

pLDDT: mean 89.76, std 12.04, range [37.0, 98.25]

Radius of gyration: 13.09 Å; chains: 1; bounding box: 37×29×29 Å

Sequence (93 aa):
MDITVDLPEGRTLAIEYDGSYWHTDKNDIDTEKSRDLLAAGYLVVRLREHPLPALPVDDPGYVEFTVHSTSPRPDDVLGQVEQWVATTGVETP

Organism: NCBI:txid88074